Protein AF-A0A068BCN0-F1 (afdb_monomer_lite)

InterPro domains:
  IPR000971 Globin [PF00042] (1-80)
  IPR000971 Globin [PS01033] (1-82)
  IPR009050 Globin-like superfamily [SSF46458] (1-81)
  IPR012292 Globin/Protoglobin [G3DSA:1.10.490.10] (1-82)
  IPR013314 Globin, lamprey/hagfish type [PR01906] (1-17)
  IPR013314 Globin, lamprey/hagfish type [PR01906] (25-40)
  IPR013314 Globin, lamprey/hagfish type [PR01906] (41-59)
  IPR013314 Globin, lamprey/hagfish type [PR01906] (62-80)
  IPR013314 Globin, lamprey/hagfish type [PTHR46783] (1-82)

Organism: Rhinella marina (NCBI:txid8386)

Foldseek 3Di:
DLCQVPLVQLVLPPQCNPPNDPVVSVPDPSVVVVVVVVVVLVVQCVVCVVPVVSNCVSVVVVVCCCVPPSVHDCVSVVSVVD

Structure (mmCIF, N/CA/C/O backbone):
data_AF-A0A068BCN0-F1
#
_entry.id   AF-A0A068BCN0-F1
#
loop_
_atom_site.group_PDB
_atom_site.id
_atom_site.type_symbol
_atom_site.label_atom_id
_atom_site.label_alt_id
_atom_site.label_comp_id
_atom_site.label_asym_id
_atom_site.label_entity_id
_atom_site.label_seq_id
_atom_site.pdbx_PDB_ins_code
_atom_site.Cartn_x
_atom_site.Cartn_y
_atom_site.Cartn_z
_atom_site.occupancy
_atom_site.B_iso_or_equiv
_atom_site.auth_seq_id
_atom_site.auth_comp_id
_atom_site.auth_asym_id
_atom_site.auth_atom_id
_atom_site.pdbx_PDB_model_num
ATOM 1 N N . ARG A 1 1 ? 9.667 -10.641 -4.240 1.00 88.75 1 ARG A N 1
ATOM 2 C CA . ARG A 1 1 ? 8.587 -11.664 -4.351 1.00 88.75 1 ARG A CA 1
ATOM 3 C C . ARG A 1 1 ? 7.276 -11.112 -4.925 1.00 88.75 1 ARG A C 1
ATOM 5 O O . ARG A 1 1 ? 6.938 -11.513 -6.024 1.00 88.75 1 ARG A O 1
ATOM 12 N N . PHE A 1 2 ? 6.549 -10.204 -4.254 1.00 95.00 2 PHE A N 1
ATOM 13 C CA . PHE A 1 2 ? 5.225 -9.725 -4.718 1.00 95.00 2 PHE A CA 1
ATOM 14 C C . PHE A 1 2 ? 5.213 -9.250 -6.185 1.00 95.00 2 PHE A C 1
ATOM 16 O O . PHE A 1 2 ? 4.476 -9.792 -6.996 1.00 95.00 2 PHE A O 1
ATOM 23 N N . PHE A 1 3 ? 6.100 -8.324 -6.554 1.00 96.00 3 PHE A N 1
ATOM 24 C CA . PHE A 1 3 ? 6.168 -7.779 -7.918 1.00 96.00 3 PHE A CA 1
ATOM 25 C C . PHE A 1 3 ? 6.733 -8.737 -8.979 1.00 96.00 3 PHE A C 1
ATOM 27 O O . PHE A 1 3 ? 6.577 -8.475 -10.167 1.00 96.00 3 PHE A O 1
ATOM 34 N N . VAL A 1 4 ? 7.374 -9.832 -8.558 1.00 94.31 4 VAL A N 1
ATOM 35 C CA . VAL A 1 4 ? 7.838 -10.903 -9.458 1.00 94.31 4 VAL A CA 1
ATOM 36 C C . VAL A 1 4 ? 6.671 -11.833 -9.779 1.00 94.31 4 VAL A C 1
ATOM 38 O O . VAL A 1 4 ? 6.428 -12.148 -10.935 1.00 94.31 4 VAL A O 1
ATOM 41 N N . ASN A 1 5 ? 5.896 -12.205 -8.757 1.00 94.00 5 ASN A N 1
ATOM 42 C CA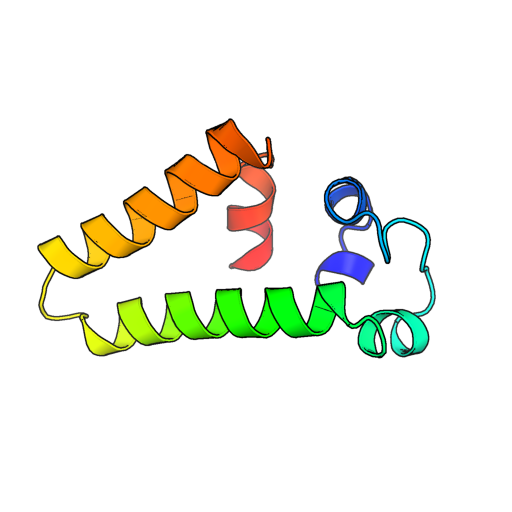 . ASN A 1 5 ? 4.754 -13.106 -8.905 1.00 94.00 5 ASN A CA 1
ATOM 43 C C . ASN A 1 5 ? 3.523 -12.406 -9.506 1.00 94.00 5 ASN A C 1
ATOM 45 O O . ASN A 1 5 ? 2.696 -13.058 -10.133 1.00 94.00 5 ASN A O 1
ATOM 49 N N . PHE A 1 6 ? 3.404 -11.085 -9.324 1.00 95.19 6 PHE A N 1
ATOM 50 C CA . PHE A 1 6 ? 2.287 -10.270 -9.813 1.00 95.19 6 PHE A CA 1
ATOM 51 C C . PHE A 1 6 ? 2.797 -9.006 -10.528 1.00 95.19 6 PHE A C 1
ATOM 53 O O . PHE A 1 6 ? 2.688 -7.894 -9.997 1.00 95.19 6 PHE A O 1
ATOM 60 N N . PRO A 1 7 ? 3.358 -9.140 -11.746 1.00 95.31 7 PRO A N 1
ATOM 61 C CA . PRO A 1 7 ? 3.986 -8.026 -12.460 1.00 95.31 7 PRO A CA 1
ATOM 62 C C . PRO A 1 7 ? 3.031 -6.870 -12.774 1.00 95.31 7 PRO A C 1
ATOM 64 O O . PRO A 1 7 ? 3.463 -5.719 -12.836 1.00 95.31 7 PRO A O 1
ATOM 67 N N . SER A 1 8 ? 1.730 -7.148 -12.920 1.00 96.00 8 SER A N 1
ATOM 68 C CA . SER A 1 8 ? 0.703 -6.133 -13.179 1.00 96.00 8 SER A CA 1
ATOM 69 C C . SER A 1 8 ? 0.626 -5.077 -12.074 1.00 96.00 8 SER A C 1
ATOM 71 O O . SER A 1 8 ? 0.304 -3.925 -12.355 1.00 96.00 8 SER A O 1
ATOM 73 N N . ALA A 1 9 ? 0.988 -5.415 -10.832 1.00 96.50 9 ALA A N 1
ATOM 74 C CA . ALA A 1 9 ? 1.005 -4.463 -9.726 1.00 96.50 9 ALA A CA 1
ATOM 75 C C . ALA A 1 9 ? 2.061 -3.358 -9.909 1.00 96.50 9 ALA A C 1
ATOM 77 O O . ALA A 1 9 ? 1.926 -2.267 -9.347 1.00 96.50 9 ALA A O 1
ATOM 78 N N . LYS A 1 10 ? 3.102 -3.598 -10.722 1.00 97.06 10 LYS A N 1
ATOM 79 C CA . LYS A 1 10 ? 4.162 -2.612 -10.971 1.00 97.06 10 LYS A CA 1
ATOM 80 C C . LYS A 1 10 ? 3.650 -1.382 -11.734 1.00 97.06 10 LYS A C 1
ATOM 82 O O . LYS A 1 10 ? 4.278 -0.332 -11.655 1.00 97.06 10 LYS A O 1
ATOM 87 N N . GLN A 1 11 ? 2.495 -1.460 -12.409 1.00 96.88 11 GLN A N 1
ATOM 88 C CA . GLN A 1 11 ? 1.919 -0.347 -13.182 1.00 96.88 11 GLN A CA 1
ATOM 89 C C . GLN A 1 11 ? 1.713 0.939 -12.359 1.00 96.88 11 GLN A C 1
ATOM 91 O O . GLN A 1 11 ? 1.790 2.040 -12.901 1.00 96.88 11 GLN A O 1
ATOM 96 N N . HIS A 1 12 ? 1.518 0.808 -11.043 1.00 97.06 12 HIS A N 1
ATOM 97 C CA . HIS A 1 12 ? 1.334 1.934 -10.123 1.00 97.06 12 HIS A CA 1
ATOM 98 C C . HIS A 1 12 ? 2.653 2.629 -9.725 1.00 97.06 12 HIS A C 1
ATOM 100 O O . HIS A 1 12 ? 2.635 3.624 -8.999 1.00 97.06 12 HIS A O 1
ATOM 106 N N . PHE A 1 13 ? 3.803 2.129 -10.191 1.00 97.62 13 PHE A N 1
ATOM 107 C CA . PHE A 1 13 ? 5.131 2.555 -9.756 1.00 97.62 13 PHE A CA 1
ATOM 108 C C . PHE A 1 13 ? 6.005 2.995 -10.931 1.00 97.62 13 PHE A C 1
ATOM 110 O O . PHE A 1 13 ? 6.669 2.201 -11.594 1.00 97.62 13 PHE A O 1
ATOM 117 N N . SER A 1 14 ? 6.039 4.302 -11.180 1.00 96.69 14 SER A N 1
ATOM 118 C CA . SER A 1 14 ? 6.720 4.887 -12.341 1.00 96.69 14 SER A CA 1
ATOM 119 C C . SER A 1 14 ? 8.209 4.547 -12.472 1.00 96.69 14 SER A C 1
ATOM 121 O O . SER A 1 14 ? 8.688 4.470 -13.599 1.00 96.69 14 SER A O 1
ATOM 123 N N . GLN A 1 15 ? 8.934 4.343 -11.366 1.00 97.50 15 GLN A N 1
ATOM 124 C CA . GLN A 1 15 ? 10.391 4.156 -11.390 1.00 97.50 15 GLN A CA 1
ATOM 125 C C . GLN A 1 15 ? 10.829 2.706 -11.604 1.00 97.50 15 GLN A C 1
ATOM 127 O O . GLN A 1 15 ? 11.991 2.488 -11.919 1.00 97.50 15 GLN A O 1
ATOM 132 N N . PHE A 1 16 ? 9.945 1.722 -11.407 1.00 97.06 16 PHE A N 1
ATOM 133 C CA . PHE A 1 16 ? 10.303 0.306 -11.566 1.00 97.06 16 PHE A CA 1
ATOM 134 C C . PHE A 1 16 ? 9.258 -0.522 -12.324 1.00 97.06 16 PHE A C 1
ATOM 136 O O . PHE A 1 16 ? 9.394 -1.739 -12.419 1.00 97.06 16 PHE A O 1
ATOM 143 N N . LYS A 1 17 ? 8.235 0.112 -12.918 1.00 96.56 17 LYS A N 1
ATOM 144 C CA . LYS A 1 17 ? 7.185 -0.582 -13.686 1.00 96.56 17 LYS A CA 1
ATOM 145 C C . LYS A 1 17 ? 7.708 -1.521 -14.778 1.00 96.56 17 LYS A C 1
ATOM 147 O O . LYS A 1 17 ? 7.071 -2.535 -15.044 1.00 96.56 17 LYS A O 1
ATOM 152 N N . HIS A 1 18 ? 8.857 -1.196 -15.368 1.00 96.44 18 HIS A N 1
ATOM 153 C CA . HIS A 1 18 ? 9.481 -1.949 -16.459 1.00 96.44 18 HIS A CA 1
ATOM 154 C C . HIS A 1 18 ? 10.609 -2.885 -16.008 1.00 96.44 18 HIS A C 1
ATOM 156 O O . HIS A 1 18 ? 11.075 -3.673 -16.816 1.00 96.44 18 HIS A O 1
ATOM 162 N N . MET A 1 19 ? 11.044 -2.819 -14.746 1.00 96.56 19 MET A N 1
ATOM 163 C CA . MET A 1 19 ? 12.128 -3.671 -14.249 1.00 96.56 19 MET A CA 1
ATOM 164 C C . MET A 1 19 ? 11.626 -5.107 -14.120 1.00 96.56 19 MET A C 1
ATOM 166 O O . MET A 1 19 ? 10.580 -5.347 -13.506 1.00 96.56 19 MET A O 1
ATOM 170 N N . GLU A 1 20 ? 12.348 -6.054 -14.706 1.00 93.94 20 GLU A N 1
ATOM 171 C CA . GLU A 1 20 ? 12.028 -7.485 -14.653 1.00 93.94 20 GLU A CA 1
ATOM 172 C C . GLU A 1 20 ? 12.969 -8.237 -13.719 1.00 93.94 20 GLU A C 1
ATOM 174 O O . GLU A 1 20 ? 12.508 -9.096 -12.966 1.00 93.94 20 GLU A O 1
ATOM 179 N N . ASP A 1 21 ? 14.250 -7.859 -13.709 1.00 95.50 21 ASP A N 1
ATOM 180 C CA . ASP A 1 21 ? 15.242 -8.452 -12.827 1.00 95.50 21 ASP A CA 1
ATOM 181 C C . ASP A 1 21 ? 14.958 -8.088 -11.354 1.00 95.50 21 ASP A C 1
ATOM 183 O O . ASP A 1 21 ? 14.873 -6.904 -11.002 1.00 95.50 21 ASP A O 1
ATOM 187 N N . PRO A 1 22 ? 14.794 -9.082 -10.461 1.00 93.81 22 PRO A N 1
ATOM 188 C CA . PRO A 1 22 ? 14.530 -8.821 -9.052 1.00 93.81 22 PRO A CA 1
ATOM 189 C C . PRO A 1 22 ? 15.635 -8.014 -8.361 1.00 93.81 22 PRO A C 1
ATOM 191 O O . PRO A 1 22 ? 15.311 -7.153 -7.542 1.00 93.81 22 PRO A O 1
ATOM 194 N N . LEU A 1 23 ? 16.909 -8.255 -8.693 1.00 94.38 23 LEU A N 1
ATOM 195 C CA . LEU A 1 23 ? 18.040 -7.580 -8.048 1.00 94.38 23 LEU A CA 1
ATOM 196 C C . LEU A 1 23 ? 18.096 -6.098 -8.441 1.00 94.38 23 LEU A C 1
ATOM 198 O O . LEU A 1 23 ? 18.256 -5.231 -7.578 1.00 94.38 23 LEU A O 1
ATOM 202 N N . GLU A 1 24 ? 17.880 -5.790 -9.720 1.00 95.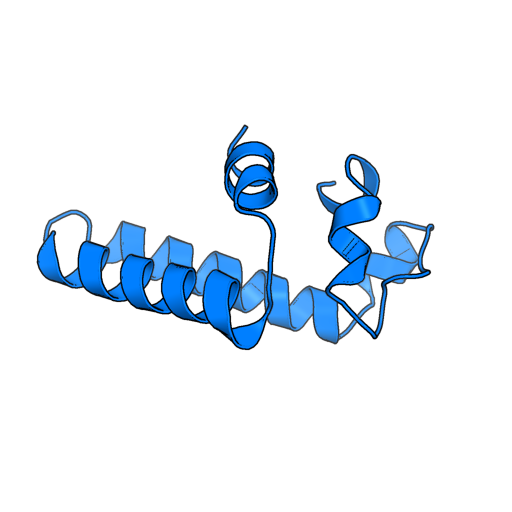31 24 GLU A N 1
ATOM 203 C CA . GLU A 1 24 ? 17.705 -4.416 -10.195 1.00 95.31 24 GLU A CA 1
ATOM 204 C C . GLU A 1 24 ? 16.542 -3.722 -9.466 1.00 95.31 24 GLU A C 1
ATOM 206 O O . GLU A 1 24 ? 16.683 -2.606 -8.948 1.00 95.31 24 GLU A O 1
ATOM 211 N N . MET A 1 25 ? 15.395 -4.404 -9.367 1.00 96.00 25 MET A N 1
ATOM 212 C CA . MET A 1 25 ? 14.198 -3.851 -8.740 1.00 96.00 25 MET A CA 1
ATOM 213 C C . MET A 1 25 ? 14.420 -3.525 -7.256 1.00 96.00 25 MET A C 1
ATOM 215 O O . MET A 1 25 ? 13.975 -2.472 -6.789 1.00 96.00 25 MET A O 1
ATOM 219 N N . GLU A 1 26 ? 15.142 -4.373 -6.519 1.00 94.50 26 GLU A N 1
ATOM 220 C CA . GLU A 1 26 ? 15.519 -4.143 -5.116 1.00 94.50 26 GLU A CA 1
ATOM 221 C C . GLU A 1 26 ? 16.367 -2.873 -4.924 1.00 94.50 26 GLU A C 1
ATOM 223 O O . GLU A 1 26 ? 16.243 -2.181 -3.903 1.00 94.50 26 GLU A O 1
ATOM 228 N N . GLY A 1 27 ? 17.154 -2.493 -5.935 1.00 95.56 27 GLY A N 1
ATOM 229 C CA . GLY A 1 27 ? 17.900 -1.233 -5.970 1.00 95.56 27 GLY A CA 1
ATOM 230 C C . GLY A 1 27 ? 17.016 0.021 -6.060 1.00 95.56 27 GLY A C 1
ATOM 231 O O . GLY A 1 27 ? 17.434 1.115 -5.648 1.00 95.56 27 GLY A O 1
ATOM 232 N N . SER A 1 28 ? 15.767 -0.108 -6.525 1.00 97.69 28 SER A N 1
ATOM 233 C CA . SER A 1 28 ? 14.861 1.024 -6.749 1.00 97.69 28 SER A CA 1
ATOM 234 C C . SER A 1 28 ? 14.608 1.836 -5.474 1.00 97.69 28 SER A C 1
ATOM 236 O O . SER A 1 28 ? 14.169 1.342 -4.429 1.00 97.69 28 SER A O 1
ATOM 238 N N . VAL A 1 29 ? 14.852 3.148 -5.546 1.00 97.94 29 VAL A N 1
ATOM 239 C CA . VAL A 1 29 ? 14.575 4.077 -4.437 1.00 97.94 29 VAL A CA 1
ATOM 240 C C . VAL A 1 29 ? 13.074 4.134 -4.139 1.00 97.94 29 VAL A C 1
ATOM 242 O O . VAL A 1 29 ? 12.687 4.144 -2.967 1.00 97.94 29 VAL A O 1
ATOM 245 N N . GLN A 1 30 ? 12.222 4.161 -5.172 1.00 98.12 30 GLN A N 1
ATOM 246 C CA . GLN A 1 30 ? 10.767 4.168 -5.001 1.00 98.12 30 GLN A CA 1
ATOM 247 C C . GLN A 1 30 ? 10.280 2.887 -4.327 1.00 98.12 30 GLN A C 1
ATOM 249 O O . GLN A 1 30 ? 9.484 2.988 -3.389 1.00 98.12 30 GLN A O 1
ATOM 254 N N . LEU A 1 31 ? 10.793 1.719 -4.736 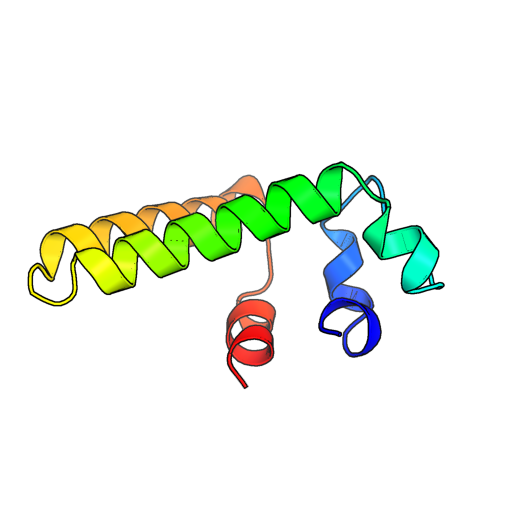1.00 97.69 31 LEU A N 1
ATOM 255 C CA . LEU A 1 31 ? 10.436 0.452 -4.102 1.00 97.69 31 LEU A CA 1
ATOM 256 C C . LEU A 1 31 ? 10.813 0.459 -2.619 1.00 97.69 31 LEU A C 1
ATOM 258 O O . LEU A 1 31 ? 9.949 0.263 -1.766 1.00 97.69 31 LEU A O 1
ATOM 262 N N . ARG A 1 32 ? 12.073 0.771 -2.291 1.00 97.88 32 ARG A N 1
ATOM 263 C CA . ARG A 1 32 ? 12.558 0.778 -0.899 1.00 97.88 32 ARG A CA 1
ATOM 264 C C . ARG A 1 32 ? 11.786 1.760 -0.019 1.00 97.88 32 ARG A C 1
ATOM 266 O O . ARG A 1 32 ? 11.440 1.433 1.115 1.00 97.88 32 ARG A O 1
ATOM 273 N N . LYS A 1 33 ? 11.473 2.958 -0.529 1.00 98.38 33 LYS A N 1
ATOM 274 C CA . LYS A 1 33 ? 10.647 3.937 0.199 1.00 98.38 33 LYS A CA 1
ATOM 275 C C . LYS A 1 33 ? 9.229 3.421 0.435 1.00 98.38 33 LYS A C 1
ATOM 277 O O . LYS A 1 33 ? 8.686 3.639 1.515 1.00 98.38 33 LYS A O 1
ATOM 282 N N . HIS A 1 34 ? 8.621 2.770 -0.554 1.00 98.00 34 HIS A N 1
ATOM 283 C CA . HIS A 1 34 ? 7.278 2.221 -0.402 1.00 98.00 34 HIS A CA 1
ATOM 284 C C . HIS A 1 34 ? 7.260 1.031 0.566 1.00 98.00 34 HIS A C 1
ATOM 286 O O . HIS A 1 34 ? 6.437 1.021 1.475 1.00 98.00 34 HIS A O 1
ATOM 292 N N . ALA A 1 35 ? 8.225 0.113 0.468 1.00 97.25 35 ALA A N 1
ATOM 293 C CA . ALA A 1 35 ? 8.370 -1.015 1.388 1.00 97.25 35 ALA A CA 1
ATOM 294 C C . ALA A 1 35 ? 8.480 -0.559 2.854 1.00 97.25 35 ALA A C 1
ATOM 296 O O . ALA A 1 35 ? 7.782 -1.086 3.717 1.00 97.25 35 ALA A O 1
ATOM 297 N N . ARG A 1 36 ? 9.265 0.493 3.137 1.00 98.25 36 ARG A N 1
ATOM 298 C CA . ARG A 1 36 ? 9.330 1.086 4.487 1.00 98.25 36 ARG A CA 1
ATOM 299 C C . ARG A 1 36 ? 7.985 1.634 4.964 1.00 98.25 36 ARG A C 1
ATOM 301 O O . ARG A 1 36 ? 7.661 1.482 6.133 1.00 98.25 36 ARG A O 1
ATOM 308 N N . ARG A 1 37 ? 7.199 2.264 4.083 1.00 98.06 37 ARG A N 1
ATOM 309 C CA . ARG A 1 37 ? 5.858 2.770 4.434 1.00 98.06 37 ARG A CA 1
ATOM 310 C C . ARG A 1 37 ? 4.883 1.637 4.738 1.00 98.06 37 ARG A C 1
ATOM 312 O O . ARG A 1 37 ? 4.121 1.763 5.688 1.00 98.06 37 ARG A O 1
ATOM 319 N N . VAL A 1 38 ? 4.931 0.548 3.967 1.00 97.50 38 VAL A N 1
ATOM 320 C CA . VAL A 1 38 ? 4.130 -0.658 4.228 1.00 97.50 38 VAL A CA 1
ATOM 321 C C . VAL A 1 38 ? 4.468 -1.213 5.609 1.00 97.50 38 VAL A C 1
ATOM 323 O O . VAL A 1 38 ? 3.577 -1.341 6.442 1.00 97.50 38 VAL A O 1
ATOM 326 N N . MET A 1 39 ? 5.753 -1.451 5.886 1.00 98.00 39 MET A N 1
ATOM 327 C CA . MET A 1 39 ? 6.179 -1.976 7.186 1.00 98.00 39 MET A CA 1
ATOM 328 C C . MET A 1 39 ? 5.871 -1.016 8.339 1.00 98.00 39 MET A C 1
ATOM 330 O O . MET A 1 39 ? 5.484 -1.472 9.406 1.00 98.00 39 MET A O 1
ATOM 334 N N . GLY A 1 40 ? 5.969 0.299 8.121 1.00 98.38 40 GLY A N 1
ATOM 335 C CA . GLY A 1 40 ? 5.569 1.302 9.108 1.00 98.38 40 GLY A CA 1
ATOM 336 C C . GLY A 1 40 ? 4.078 1.237 9.445 1.00 98.38 40 GLY A C 1
ATOM 337 O O . GLY A 1 40 ? 3.727 1.221 10.618 1.00 98.38 40 GLY A O 1
ATOM 338 N N . ALA A 1 41 ? 3.201 1.127 8.441 1.00 97.81 41 ALA A N 1
ATOM 339 C CA . ALA A 1 41 ? 1.761 0.990 8.669 1.00 97.81 41 ALA A CA 1
ATOM 340 C C . ALA A 1 41 ? 1.407 -0.327 9.381 1.00 97.81 41 ALA A C 1
ATOM 342 O O . ALA A 1 41 ? 0.583 -0.323 10.292 1.00 97.81 41 ALA A O 1
ATOM 343 N N . VAL A 1 42 ? 2.060 -1.435 9.006 1.00 97.69 42 VAL A N 1
ATOM 344 C CA . VAL A 1 42 ? 1.909 -2.729 9.694 1.00 97.69 42 VAL A CA 1
ATOM 345 C C . VAL A 1 42 ? 2.349 -2.615 11.153 1.00 97.69 42 VAL A C 1
ATOM 347 O O . VAL A 1 42 ? 1.602 -3.019 12.039 1.00 97.69 42 VAL A O 1
ATOM 350 N N . ASN A 1 43 ? 3.511 -2.011 11.413 1.00 98.38 43 ASN A N 1
ATOM 351 C CA . ASN A 1 43 ? 4.009 -1.789 12.767 1.00 98.38 43 ASN A CA 1
ATOM 352 C C . ASN A 1 43 ? 3.027 -0.953 13.598 1.00 98.38 43 ASN A C 1
ATOM 354 O O . ASN A 1 43 ? 2.680 -1.351 14.702 1.00 98.38 43 ASN A O 1
ATOM 358 N N . SER A 1 44 ? 2.495 0.141 13.042 1.00 98.12 44 SER A N 1
ATOM 359 C CA . SER A 1 44 ? 1.490 0.957 13.731 1.00 98.12 44 SER A CA 1
ATOM 360 C C . SER A 1 44 ? 0.216 0.180 14.067 1.00 98.12 44 SER A C 1
ATOM 362 O O . SER A 1 44 ? -0.365 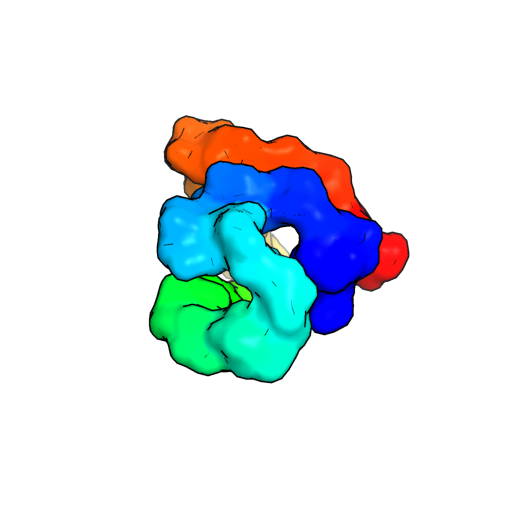0.417 15.120 1.00 98.12 44 SER A O 1
ATOM 364 N N . VAL A 1 45 ? -0.234 -0.751 13.220 1.00 97.94 45 VAL A N 1
ATOM 365 C CA . VAL A 1 45 ? -1.375 -1.619 13.563 1.00 97.94 45 VAL A CA 1
ATOM 366 C C . VAL A 1 45 ? -1.012 -2.567 14.707 1.00 97.94 45 VAL A C 1
ATOM 368 O O . VAL A 1 45 ? -1.781 -2.682 15.657 1.00 97.94 45 VAL A O 1
ATOM 371 N N . VAL A 1 46 ? 0.163 -3.203 14.650 1.00 98.19 46 VAL A N 1
ATOM 372 C CA . VAL A 1 46 ? 0.634 -4.142 15.685 1.00 98.19 46 VAL A CA 1
ATOM 373 C C . VAL A 1 46 ? 0.803 -3.452 17.044 1.00 98.19 46 VAL A C 1
ATOM 375 O O . VAL A 1 46 ? 0.360 -3.981 18.061 1.00 98.19 46 VAL A O 1
ATOM 378 N N . GLU A 1 47 ? 1.375 -2.248 17.074 1.00 98.25 47 GLU A N 1
ATOM 379 C CA . GLU A 1 47 ? 1.548 -1.453 18.299 1.00 98.25 47 GLU A CA 1
ATOM 380 C C . GLU A 1 47 ? 0.216 -1.028 18.931 1.00 98.25 47 GLU A C 1
ATOM 382 O O . GLU A 1 47 ? 0.153 -0.785 20.134 1.00 98.25 47 GLU A O 1
ATOM 387 N N . ASN A 1 48 ? -0.854 -0.945 18.136 1.00 97.94 48 ASN A N 1
ATOM 388 C CA . ASN A 1 48 ? -2.158 -0.450 18.571 1.00 97.94 48 ASN A CA 1
ATOM 389 C C . ASN A 1 48 ? -3.231 -1.548 18.610 1.00 97.94 48 ASN A C 1
ATOM 391 O O . ASN A 1 48 ? -4.413 -1.228 18.582 1.00 97.94 48 ASN A O 1
ATOM 395 N N . LEU A 1 49 ? -2.861 -2.833 18.717 1.00 97.75 49 LEU A N 1
ATOM 396 C CA . LEU A 1 49 ? -3.825 -3.949 18.757 1.00 97.75 49 LEU A CA 1
ATOM 397 C C . LEU A 1 49 ? -4.888 -3.826 19.866 1.0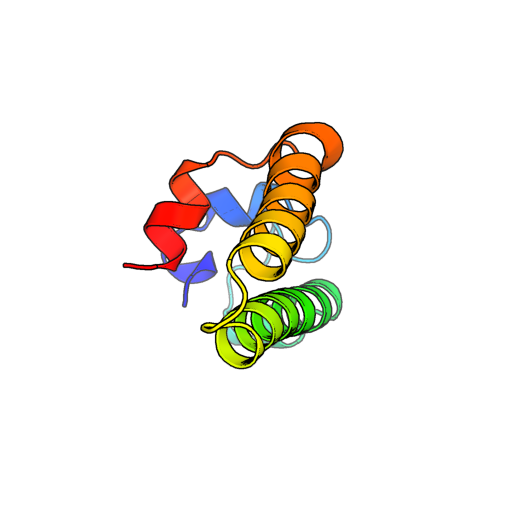0 97.75 49 LEU A C 1
ATOM 399 O O . LEU A 1 49 ? -5.991 -4.342 19.711 1.00 97.75 49 LEU A O 1
ATOM 403 N N . GLY A 1 50 ? -4.574 -3.133 20.965 1.00 97.88 50 GL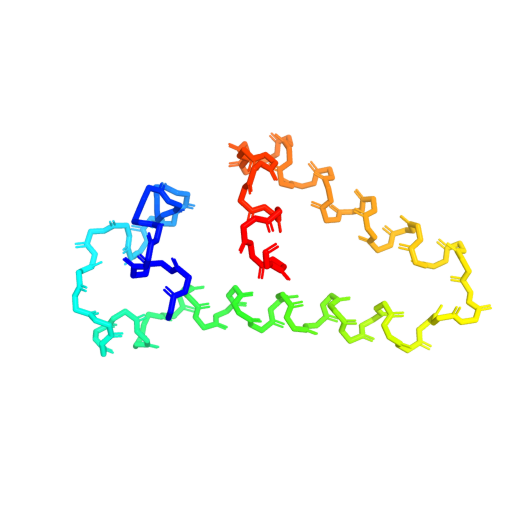Y A N 1
ATOM 404 C CA . GLY A 1 50 ? -5.512 -2.840 22.057 1.00 97.88 50 GLY A CA 1
ATOM 405 C C . GLY A 1 50 ? -6.368 -1.581 21.864 1.00 97.88 50 GLY A C 1
ATOM 406 O O . GLY A 1 50 ? -7.142 -1.245 22.754 1.00 97.88 50 GLY A O 1
ATOM 407 N N . ASP A 1 51 ? -6.227 -0.873 20.741 1.00 98.19 51 ASP A N 1
ATOM 408 C CA . ASP A 1 51 ? -6.893 0.401 20.449 1.00 98.19 51 ASP A CA 1
ATOM 409 C C . ASP A 1 51 ? -7.560 0.351 19.054 1.00 98.19 51 ASP A C 1
ATOM 411 O O . ASP A 1 51 ? -6.968 0.748 18.040 1.00 98.19 51 ASP A O 1
ATOM 415 N N . PRO A 1 52 ? -8.806 -0.160 18.972 1.00 97.25 52 PRO A N 1
ATOM 416 C CA . PRO A 1 52 ? -9.514 -0.331 17.704 1.00 97.25 52 PRO A CA 1
ATOM 417 C C . PRO A 1 52 ? -9.723 0.969 16.916 1.00 97.25 52 PRO A C 1
ATOM 419 O O . PRO A 1 52 ? -9.770 0.940 15.681 1.00 97.25 52 PRO A O 1
ATOM 422 N N . GLU A 1 53 ? -9.829 2.115 17.594 1.00 97.88 53 GLU A N 1
ATOM 423 C CA . GLU A 1 53 ? -10.012 3.415 16.941 1.00 97.88 53 GLU A CA 1
ATOM 424 C C . GLU A 1 53 ? -8.749 3.839 16.187 1.00 97.88 53 GLU A C 1
ATOM 426 O O . GLU A 1 53 ? -8.821 4.277 15.028 1.00 97.88 53 GLU A O 1
ATOM 431 N N . LYS A 1 54 ? -7.569 3.637 16.787 1.00 97.62 54 LYS A N 1
ATOM 432 C CA . LYS A 1 54 ? -6.294 3.891 16.104 1.00 97.62 54 LYS A CA 1
ATOM 433 C C . LYS A 1 54 ? -6.064 2.935 14.944 1.00 97.62 54 LYS A C 1
ATOM 435 O O . LYS A 1 54 ? -5.660 3.392 13.872 1.00 97.62 54 LYS A O 1
ATOM 440 N N . ILE A 1 55 ? -6.380 1.647 15.106 1.00 98.31 55 ILE A N 1
ATOM 441 C CA . ILE A 1 55 ? -6.314 0.678 13.997 1.00 98.31 55 ILE A CA 1
ATOM 442 C C . ILE A 1 55 ? -7.202 1.150 12.842 1.00 98.31 55 ILE A C 1
ATOM 444 O O . ILE A 1 55 ? -6.742 1.258 11.702 1.00 98.31 55 ILE A O 1
ATOM 448 N N . THR A 1 56 ? -8.456 1.499 13.140 1.00 98.12 56 THR A N 1
ATOM 449 C CA . THR A 1 56 ? -9.421 1.988 12.145 1.00 98.12 56 THR A CA 1
ATOM 450 C C . THR A 1 56 ? -8.906 3.238 11.439 1.00 98.12 56 THR A C 1
ATOM 452 O O . THR A 1 56 ? -9.030 3.354 10.217 1.00 98.12 56 THR A O 1
ATOM 455 N N . THR A 1 57 ? -8.276 4.154 12.176 1.00 98.12 57 THR A N 1
ATOM 456 C CA . THR A 1 57 ? -7.684 5.378 11.624 1.00 98.12 57 THR A CA 1
ATOM 457 C C . THR A 1 57 ? -6.547 5.068 10.648 1.00 98.12 57 THR A C 1
ATOM 459 O O . THR A 1 57 ? -6.569 5.552 9.512 1.00 98.12 57 THR A O 1
ATOM 462 N N . VAL A 1 58 ? -5.587 4.223 11.045 1.00 97.94 58 VAL A N 1
ATOM 463 C CA . VAL A 1 58 ? -4.453 3.824 10.192 1.00 97.94 58 VAL A CA 1
ATOM 464 C C . VAL A 1 58 ? -4.956 3.159 8.909 1.00 97.94 58 VAL A C 1
ATOM 466 O O . VAL A 1 58 ? -4.590 3.581 7.807 1.00 97.94 58 VAL A O 1
ATOM 469 N N . LEU A 1 59 ? -5.849 2.174 9.034 1.00 97.94 59 LEU A N 1
ATOM 470 C CA . LEU A 1 59 ? -6.401 1.452 7.886 1.00 97.94 59 LEU A CA 1
ATOM 471 C C . LEU A 1 59 ? -7.237 2.363 6.977 1.00 97.94 59 LEU A C 1
ATOM 473 O O . LEU A 1 59 ? -7.129 2.267 5.753 1.00 97.94 59 LEU A O 1
ATOM 477 N N . SER A 1 60 ? -8.002 3.301 7.541 1.00 98.12 60 SER A N 1
ATOM 478 C CA . SER A 1 60 ? -8.793 4.267 6.767 1.00 98.12 60 SER A CA 1
ATOM 479 C C . SER A 1 60 ? -7.920 5.198 5.929 1.00 98.12 60 SER A C 1
ATOM 481 O O . SER A 1 60 ? -8.249 5.474 4.773 1.00 98.12 60 SER A O 1
ATOM 483 N N . ILE A 1 61 ? -6.802 5.681 6.478 1.00 98.00 61 ILE A N 1
ATOM 484 C CA . ILE A 1 61 ? -5.857 6.541 5.748 1.00 98.00 61 ILE A CA 1
ATOM 485 C C . ILE A 1 61 ? -5.217 5.761 4.595 1.00 98.00 61 ILE A C 1
ATOM 487 O O . ILE A 1 61 ? -5.184 6.250 3.458 1.00 98.00 61 ILE A O 1
ATOM 491 N N . VAL A 1 62 ? -4.753 4.536 4.867 1.00 98.25 62 VAL A N 1
ATOM 492 C CA . VAL A 1 62 ? -4.163 3.654 3.850 1.00 98.25 62 VAL A CA 1
ATOM 493 C C . VAL A 1 62 ? -5.181 3.370 2.745 1.00 98.25 62 VAL A C 1
ATOM 495 O O . VAL A 1 62 ? -4.879 3.622 1.576 1.00 98.25 62 VAL A O 1
ATOM 498 N N . GLY A 1 63 ? -6.391 2.931 3.097 1.00 98.06 63 GLY A N 1
ATOM 499 C CA . GLY A 1 63 ? -7.453 2.609 2.144 1.00 98.06 63 GLY A CA 1
ATOM 500 C C . GLY A 1 63 ? -7.852 3.802 1.273 1.00 98.06 63 GLY A C 1
ATOM 501 O O . GLY A 1 63 ? -7.825 3.702 0.045 1.00 98.06 63 GLY A O 1
ATOM 502 N N . LYS A 1 64 ? -8.128 4.966 1.881 1.00 98.25 64 LYS A N 1
ATOM 503 C CA . LYS A 1 64 ? -8.510 6.187 1.144 1.00 98.25 64 LYS A CA 1
ATOM 504 C C . LYS A 1 64 ? -7.431 6.628 0.156 1.00 98.25 64 LYS A C 1
ATOM 506 O O . LYS A 1 64 ? -7.751 6.940 -0.991 1.00 98.25 64 LYS A O 1
ATOM 511 N N . SER A 1 65 ? -6.156 6.632 0.560 1.00 98.19 65 SER A N 1
ATOM 512 C CA . SER A 1 65 ? -5.065 7.033 -0.341 1.00 98.19 65 SER A CA 1
ATOM 513 C C . SER A 1 65 ? -4.908 6.058 -1.510 1.00 98.19 65 SER A C 1
ATOM 515 O O . SER A 1 65 ? -4.719 6.485 -2.650 1.00 98.19 65 SER A O 1
ATOM 517 N N . HIS A 1 66 ? -5.002 4.750 -1.257 1.00 98.44 66 HIS A N 1
ATOM 518 C CA . HIS A 1 66 ? -4.850 3.752 -2.316 1.00 98.44 66 HIS A CA 1
ATOM 519 C C . HIS A 1 66 ? -6.028 3.758 -3.293 1.00 98.44 66 HIS A C 1
ATOM 521 O O . HIS A 1 66 ? -5.792 3.690 -4.497 1.00 98.44 66 HIS A O 1
ATOM 527 N N . ALA A 1 67 ? -7.257 3.946 -2.808 1.00 98.06 67 ALA A N 1
ATOM 528 C CA . ALA A 1 67 ? -8.446 4.016 -3.652 1.00 98.06 67 ALA A CA 1
ATOM 529 C C . ALA A 1 67 ? -8.509 5.311 -4.480 1.00 98.06 67 ALA A C 1
ATOM 531 O O . ALA A 1 67 ? -8.650 5.267 -5.700 1.00 98.06 67 ALA A O 1
ATOM 532 N N . LEU A 1 68 ? -8.378 6.475 -3.833 1.00 97.75 68 LEU A N 1
ATOM 533 C CA . LEU A 1 68 ? -8.677 7.761 -4.474 1.00 97.75 68 LEU A CA 1
ATOM 534 C C . LEU A 1 68 ? -7.473 8.357 -5.207 1.00 97.75 68 LEU A C 1
ATOM 536 O O . LEU A 1 68 ? -7.606 8.869 -6.317 1.00 97.75 68 LEU A O 1
ATOM 540 N N . LYS A 1 69 ? -6.287 8.300 -4.589 1.00 97.19 69 LYS A N 1
ATOM 541 C CA . LYS A 1 69 ? -5.081 8.946 -5.123 1.00 97.19 69 LYS A CA 1
ATOM 542 C C . LYS A 1 69 ? -4.286 8.019 -6.030 1.00 97.19 69 LYS A C 1
ATOM 544 O O . LYS A 1 69 ? -3.845 8.439 -7.096 1.00 97.19 69 LYS A O 1
ATOM 549 N N . HIS A 1 70 ? -4.066 6.781 -5.594 1.00 97.19 70 HIS A N 1
ATOM 550 C CA . HIS A 1 70 ? -3.210 5.834 -6.315 1.00 97.19 70 HIS A CA 1
ATOM 551 C C . HIS A 1 70 ? -3.984 4.906 -7.255 1.00 97.19 70 HIS A C 1
ATOM 553 O O . HIS A 1 70 ? -3.362 4.286 -8.117 1.00 97.19 70 HIS A O 1
ATOM 559 N N . LYS A 1 71 ? -5.317 4.852 -7.113 1.00 97.50 71 LYS A N 1
ATOM 560 C CA . LYS A 1 71 ? -6.228 4.034 -7.924 1.00 97.50 71 LYS A CA 1
ATOM 561 C C . LYS A 1 71 ? -5.767 2.574 -8.005 1.00 97.50 71 LYS A C 1
ATOM 563 O O . LYS A 1 71 ? -5.695 1.995 -9.084 1.00 97.50 71 LYS A O 1
ATOM 568 N N . VAL A 1 72 ? -5.375 2.019 -6.860 1.00 97.75 72 VAL A N 1
ATOM 569 C CA . VAL A 1 72 ? -4.884 0.641 -6.740 1.00 97.75 72 VAL A CA 1
ATOM 570 C C . VAL A 1 72 ? -6.073 -0.295 -6.588 1.00 97.75 72 VAL A C 1
ATOM 572 O O . VAL A 1 72 ? -6.935 -0.058 -5.742 1.00 97.75 72 VAL A O 1
ATOM 575 N N . ASP A 1 73 ? -6.099 -1.360 -7.386 1.00 96.56 73 ASP A N 1
ATOM 576 C CA . ASP A 1 73 ? -7.115 -2.402 -7.261 1.00 96.56 73 ASP A CA 1
ATOM 577 C C . ASP A 1 73 ? -7.000 -3.092 -5.884 1.00 96.56 73 ASP A C 1
ATOM 579 O O . ASP A 1 73 ? -5.905 -3.545 -5.518 1.00 96.56 73 ASP A O 1
ATOM 583 N N . PRO A 1 74 ? -8.092 -3.184 -5.099 1.00 95.62 74 PRO A N 1
ATOM 584 C CA . PRO A 1 74 ? -8.069 -3.821 -3.786 1.00 95.62 74 PRO A CA 1
ATOM 585 C C . PRO A 1 74 ? -7.616 -5.291 -3.814 1.00 95.62 74 PRO A C 1
ATOM 587 O O . PRO A 1 74 ? -7.129 -5.783 -2.792 1.00 95.62 74 PRO A O 1
ATOM 590 N N . VAL A 1 75 ? -7.695 -5.986 -4.958 1.00 95.75 75 VAL A N 1
ATOM 591 C CA . VAL A 1 75 ? -7.197 -7.365 -5.112 1.00 95.75 75 VAL A CA 1
ATOM 592 C C . VAL A 1 75 ? -5.724 -7.497 -4.714 1.00 95.75 75 VAL A C 1
ATOM 594 O O . VAL A 1 75 ? -5.328 -8.509 -4.135 1.00 95.75 75 VAL A O 1
ATOM 597 N N . TYR A 1 76 ? -4.914 -6.456 -4.936 1.00 96.50 76 TYR A N 1
ATOM 598 C CA . TYR A 1 76 ? -3.493 -6.474 -4.596 1.00 96.50 76 TYR A CA 1
ATOM 599 C C . TYR A 1 76 ? -3.236 -6.488 -3.085 1.00 96.50 76 TYR A C 1
ATOM 601 O O . TYR A 1 76 ? -2.218 -7.037 -2.668 1.00 96.50 76 TYR A O 1
ATOM 609 N N . PHE A 1 77 ? -4.150 -5.963 -2.257 1.00 95.75 77 PHE A N 1
ATOM 610 C CA . PHE A 1 77 ? -4.049 -6.102 -0.799 1.00 95.75 77 PHE A CA 1
ATOM 611 C C . PHE A 1 77 ? -4.267 -7.550 -0.365 1.00 95.75 77 PHE A C 1
ATOM 613 O O . PHE A 1 77 ? -3.497 -8.056 0.445 1.00 95.75 77 PHE A O 1
ATOM 620 N N . LYS A 1 78 ? -5.260 -8.232 -0.952 1.00 92.88 78 LYS A N 1
ATOM 621 C CA . LYS A 1 78 ? -5.528 -9.652 -0.683 1.00 92.88 78 LYS A CA 1
ATOM 622 C C . LYS A 1 78 ? -4.342 -10.528 -1.090 1.00 92.88 78 LYS A C 1
ATOM 624 O O . LYS A 1 78 ? -3.885 -11.350 -0.308 1.00 92.88 78 LYS A O 1
ATOM 629 N N . ILE A 1 79 ? -3.807 -10.296 -2.288 1.00 93.06 79 ILE A N 1
ATOM 630 C CA . ILE A 1 79 ? -2.636 -11.016 -2.806 1.00 93.06 79 ILE A CA 1
ATOM 631 C C . ILE A 1 79 ? -1.394 -10.786 -1.931 1.00 93.06 79 ILE A C 1
ATOM 633 O O . ILE A 1 79 ? -0.579 -11.690 -1.754 1.00 93.06 79 ILE A O 1
ATOM 637 N N . LEU A 1 80 ? -1.219 -9.575 -1.392 1.00 91.25 80 LEU A N 1
ATOM 638 C CA . LEU A 1 80 ? -0.082 -9.255 -0.532 1.00 91.25 80 LEU A CA 1
ATOM 639 C C . LEU A 1 80 ? -0.105 -10.048 0.786 1.00 91.25 80 LEU A C 1
ATOM 641 O O . LEU A 1 80 ? 0.962 -10.382 1.299 1.00 91.25 80 LEU A O 1
ATOM 645 N N . THR A 1 81 ? -1.290 -10.345 1.327 1.00 87.62 81 THR A N 1
ATOM 646 C CA . THR A 1 81 ? -1.459 -11.015 2.627 1.00 87.62 81 THR A CA 1
ATOM 647 C C . THR A 1 81 ? -1.450 -12.546 2.574 1.00 87.62 81 THR A C 1
ATOM 649 O O . THR A 1 81 ? -1.294 -13.160 3.628 1.00 87.62 81 THR A O 1
ATOM 652 N N . GLY A 1 82 ? -1.562 -13.158 1.389 1.00 66.81 82 GLY A N 1
ATOM 653 C CA . GLY A 1 82 ? -1.625 -14.617 1.210 1.00 66.81 82 GLY A CA 1
ATOM 654 C C . GLY A 1 82 ? -2.837 -15.050 0.407 1.00 66.81 82 GLY A C 1
ATOM 655 O O . GLY A 1 82 ? -3.963 -14.898 0.926 1.00 66.81 82 GLY A O 1
#

pLDDT: mean 96.32, std 3.85, range [66.81, 98.44]

Secondary structure (DSSP, 8-state):
-HHHH-GGGGGG-TTTTT---HHHHHH-HHHHHHHHHHHHHHHHHHHTTT-HHHHHHHHHHHHHIIIIIS---THHHHHHH-

Sequence (82 aa):
RFFVNFPSAKQHFSQFKHMEDPLEMEGSVQLRKHARRVMGAVNSVVENLGDPEKITTVLSIVGKSHALKHKVDPVYFKILTG

Radius of gyration: 13.9 Å; chains: 1; bounding box: 28×24×38 Å